Protein AF-A0A7S7RA97-F1 (afdb_monomer)

Organism: NCBI:txid1532552

Mean predicted aligned error: 6.51 Å

Radius of gyration: 12.4 Å; Cα contacts (8 Å, |Δi|>4): 94; chains: 1; bounding box: 26×27×34 Å

pLDDT: mean 78.32, std 9.21, range [55.59, 89.31]

Structure (mmCIF, N/CA/C/O backbone):
data_AF-A0A7S7RA97-F1
#
_entry.id   AF-A0A7S7RA97-F1
#
loop_
_atom_site.group_PDB
_atom_site.id
_atom_site.type_symbol
_atom_site.label_atom_id
_atom_site.label_alt_id
_atom_site.label_comp_id
_atom_site.label_asym_id
_atom_site.label_entity_id
_atom_site.label_seq_id
_atom_site.pdbx_PDB_ins_code
_atom_site.Cartn_x
_atom_site.Cartn_y
_atom_site.Cartn_z
_atom_site.occupancy
_atom_site.B_iso_or_equiv
_atom_site.auth_seq_id
_atom_site.auth_comp_id
_atom_site.auth_asym_id
_atom_site.auth_atom_id
_atom_site.pdbx_PDB_model_num
ATOM 1 N N . MET A 1 1 ? -9.928 4.735 8.825 1.00 70.75 1 MET A N 1
ATOM 2 C CA . MET A 1 1 ? -9.481 5.817 7.896 1.00 70.75 1 MET A CA 1
ATOM 3 C C . MET A 1 1 ? -8.030 5.693 7.416 1.00 70.75 1 MET A C 1
ATOM 5 O O . MET A 1 1 ? -7.790 5.970 6.248 1.00 70.75 1 MET A O 1
ATOM 9 N N . ILE A 1 2 ? -7.065 5.274 8.247 1.00 80.00 2 ILE A N 1
ATOM 10 C CA . ILE A 1 2 ? -5.636 5.212 7.862 1.00 80.00 2 ILE A CA 1
ATOM 11 C C . ILE A 1 2 ? -5.374 4.358 6.601 1.00 80.00 2 ILE A C 1
ATOM 13 O O . ILE A 1 2 ? -4.651 4.777 5.702 1.00 80.00 2 ILE A O 1
ATOM 17 N N . VAL A 1 3 ? -6.053 3.211 6.478 1.00 79.69 3 VAL A N 1
ATOM 18 C CA . VAL A 1 3 ? -5.917 2.282 5.341 1.00 79.69 3 VAL A CA 1
ATOM 19 C C . VAL A 1 3 ? -6.406 2.894 4.028 1.00 79.69 3 VAL A C 1
ATOM 21 O O . VAL A 1 3 ? -5.863 2.590 2.973 1.00 79.69 3 VAL A O 1
ATOM 24 N N . LEU A 1 4 ? -7.381 3.807 4.080 1.00 83.75 4 LEU A N 1
ATOM 25 C CA . LEU A 1 4 ? -7.856 4.531 2.901 1.00 83.75 4 LEU A CA 1
ATOM 26 C C . LEU A 1 4 ? -6.782 5.475 2.356 1.00 83.75 4 LEU A C 1
ATOM 28 O O . LEU A 1 4 ? -6.524 5.489 1.157 1.00 83.75 4 LEU A O 1
ATOM 32 N N . ILE A 1 5 ? -6.136 6.233 3.244 1.00 84.75 5 ILE A N 1
ATOM 33 C CA . ILE A 1 5 ? -5.075 7.179 2.877 1.00 84.75 5 ILE A CA 1
ATOM 34 C C . ILE A 1 5 ? -3.862 6.415 2.342 1.00 84.75 5 ILE A C 1
ATOM 36 O O . ILE A 1 5 ? -3.351 6.744 1.276 1.00 84.75 5 ILE A O 1
ATOM 40 N N . MET A 1 6 ? -3.445 5.349 3.030 1.00 85.31 6 MET A N 1
ATOM 41 C CA . MET A 1 6 ? -2.357 4.491 2.552 1.00 85.31 6 MET A CA 1
ATOM 42 C C . MET A 1 6 ? -2.707 3.829 1.213 1.00 85.31 6 MET A C 1
ATOM 44 O O . MET A 1 6 ? -1.859 3.761 0.329 1.00 85.31 6 MET A O 1
ATOM 48 N N . GLY A 1 7 ? -3.963 3.411 1.027 1.00 85.69 7 GLY A N 1
ATOM 49 C CA . GLY A 1 7 ? -4.474 2.880 -0.235 1.00 85.69 7 GLY A CA 1
ATOM 50 C C . GLY A 1 7 ? -4.420 3.887 -1.381 1.00 85.69 7 GLY A C 1
ATOM 51 O O . GLY A 1 7 ? -3.987 3.537 -2.474 1.00 85.69 7 GLY A O 1
ATOM 52 N N . LEU A 1 8 ? -4.784 5.148 -1.133 1.00 85.94 8 LEU A N 1
ATOM 53 C CA . LEU A 1 8 ? -4.658 6.240 -2.107 1.00 85.94 8 LEU A CA 1
ATOM 54 C C . LEU A 1 8 ? -3.198 6.514 -2.482 1.00 85.94 8 LEU A C 1
ATOM 56 O O . LEU A 1 8 ? -2.875 6.612 -3.664 1.00 85.94 8 LEU A O 1
ATOM 60 N N . VAL A 1 9 ? -2.308 6.598 -1.490 1.00 84.50 9 VAL A N 1
ATOM 61 C CA . VAL A 1 9 ? -0.865 6.786 -1.717 1.00 84.50 9 VAL A CA 1
ATOM 62 C C . VAL A 1 9 ? -0.301 5.615 -2.525 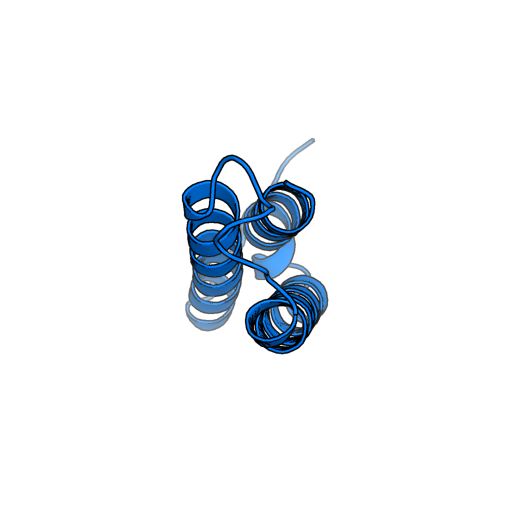1.00 84.50 9 VAL A C 1
ATOM 64 O O . VAL A 1 9 ? 0.434 5.813 -3.489 1.00 84.50 9 VAL A O 1
ATOM 67 N N . SER A 1 10 ? -0.697 4.391 -2.188 1.00 84.88 10 SER A N 1
ATOM 68 C CA . SER A 1 10 ? -0.349 3.191 -2.943 1.00 84.88 10 SER A CA 1
ATOM 69 C C . SER A 1 10 ? -0.920 3.198 -4.363 1.00 84.88 10 SER A C 1
ATOM 71 O O . SER A 1 10 ? -0.242 2.760 -5.280 1.00 84.88 10 SER A O 1
ATOM 73 N N . PHE A 1 11 ? -2.123 3.706 -4.592 1.00 83.50 11 PHE A N 1
ATOM 74 C CA . PHE A 1 11 ? -2.679 3.790 -5.940 1.00 83.50 11 PHE A CA 1
ATOM 75 C C . PHE A 1 11 ? -1.907 4.785 -6.819 1.00 83.50 11 PHE A C 1
ATOM 77 O O . PHE A 1 11 ? -1.543 4.457 -7.945 1.00 83.50 11 PHE A O 1
ATOM 84 N N . LEU A 1 12 ? -1.606 5.971 -6.282 1.00 84.00 12 LEU A N 1
ATOM 85 C CA . LEU A 1 12 ? -0.918 7.042 -7.008 1.00 84.00 12 LEU A CA 1
ATOM 86 C C . LEU A 1 12 ? 0.560 6.728 -7.266 1.00 84.00 12 LEU A C 1
ATOM 88 O O 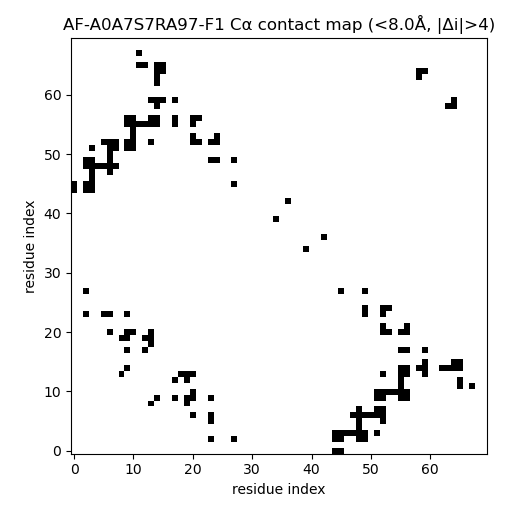. LEU A 1 12 ? 1.065 6.955 -8.362 1.00 84.00 12 LEU A O 1
ATOM 92 N N . PHE A 1 13 ? 1.259 6.204 -6.257 1.00 79.88 13 PHE A N 1
ATOM 93 C CA . PHE A 1 13 ? 2.710 6.004 -6.306 1.00 79.88 13 PHE A CA 1
ATOM 94 C C . PHE A 1 13 ? 3.123 4.541 -6.457 1.00 79.88 13 PHE A C 1
ATOM 96 O O . PHE A 1 13 ? 4.258 4.268 -6.839 1.00 79.88 13 PHE A O 1
ATOM 103 N N . GLY A 1 14 ? 2.230 3.590 -6.199 1.00 72.12 14 GLY A N 1
ATOM 104 C CA . GLY A 1 14 ? 2.487 2.154 -6.322 1.00 72.12 14 GLY A CA 1
ATOM 105 C C . GLY A 1 14 ? 2.879 1.666 -7.713 1.00 72.12 14 GLY A C 1
ATOM 106 O O . GLY A 1 14 ? 3.744 0.796 -7.789 1.00 72.12 14 GLY A O 1
ATOM 107 N N . PRO A 1 15 ? 2.355 2.241 -8.813 1.00 74.81 15 PRO A N 1
ATOM 108 C CA . PRO A 1 15 ? 2.841 1.932 -10.155 1.00 74.81 15 PRO A CA 1
ATOM 109 C C . PRO A 1 15 ? 4.317 2.284 -10.381 1.00 74.81 15 PRO A C 1
ATOM 111 O O . PRO A 1 15 ? 4.948 1.729 -11.274 1.00 74.81 15 PRO A O 1
ATOM 114 N N . ARG A 1 16 ? 4.887 3.189 -9.575 1.00 75.31 16 ARG A N 1
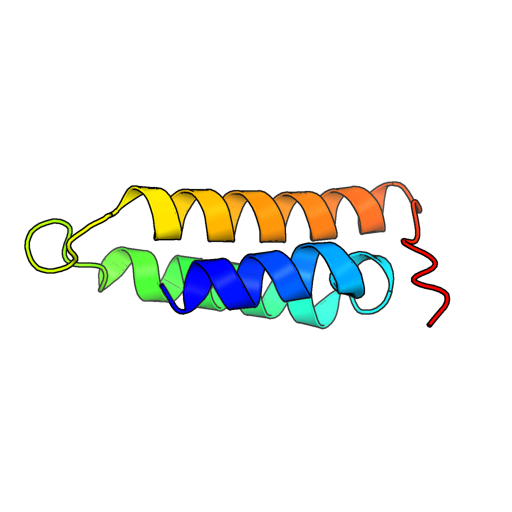ATOM 115 C CA . ARG A 1 16 ? 6.314 3.547 -9.601 1.00 75.31 16 ARG A CA 1
ATOM 116 C C . ARG A 1 16 ? 7.108 2.836 -8.502 1.00 75.31 16 ARG A C 1
ATOM 118 O O . ARG A 1 16 ? 8.232 2.403 -8.728 1.00 75.31 16 ARG A O 1
ATOM 125 N N . PHE A 1 17 ? 6.515 2.698 -7.320 1.00 79.81 17 PHE A N 1
ATOM 126 C CA . PHE A 1 17 ? 7.106 2.105 -6.126 1.00 79.81 17 PHE A CA 1
ATOM 127 C C . PHE A 1 17 ? 6.228 0.954 -5.625 1.00 79.81 17 PHE A C 1
ATOM 129 O O . PHE A 1 17 ? 5.507 1.092 -4.635 1.00 79.81 17 PHE A O 1
ATOM 136 N N . VAL A 1 18 ? 6.306 -0.207 -6.286 1.00 79.00 18 VAL A N 1
ATOM 137 C CA . VAL A 1 18 ? 5.424 -1.357 -5.994 1.00 79.00 18 VAL A CA 1
ATOM 138 C C . VAL A 1 18 ? 5.480 -1.813 -4.533 1.00 79.00 18 VAL A C 1
ATOM 140 O O . VAL A 1 18 ? 4.496 -2.312 -3.990 1.00 79.00 18 VAL A O 1
ATOM 143 N N . ILE A 1 19 ? 6.619 -1.578 -3.876 1.00 78.69 19 ILE A N 1
ATOM 144 C CA . ILE A 1 19 ? 6.854 -1.862 -2.458 1.00 78.69 19 ILE A CA 1
ATOM 145 C C . ILE A 1 19 ? 5.785 -1.191 -1.581 1.00 78.69 19 ILE A C 1
ATOM 147 O O . ILE A 1 19 ? 5.292 -1.815 -0.643 1.00 78.69 19 ILE A O 1
ATOM 151 N N . ILE A 1 20 ? 5.361 0.034 -1.914 1.00 82.25 20 ILE A N 1
ATOM 152 C CA . ILE A 1 20 ? 4.332 0.771 -1.164 1.00 82.25 20 ILE A CA 1
ATOM 153 C C . ILE A 1 20 ? 2.989 0.036 -1.234 1.00 82.25 20 ILE A C 1
ATOM 155 O O . ILE A 1 20 ? 2.314 -0.113 -0.213 1.00 82.25 20 ILE A O 1
ATOM 159 N N . SER A 1 21 ? 2.616 -0.480 -2.408 1.00 81.69 21 SER A N 1
ATOM 160 C CA . SER A 1 21 ? 1.378 -1.248 -2.575 1.00 81.69 21 SER A CA 1
ATOM 161 C C . SER A 1 21 ? 1.409 -2.581 -1.853 1.00 81.69 21 SER A C 1
ATOM 163 O O . SER A 1 21 ? 0.448 -2.923 -1.167 1.00 81.69 21 SER A O 1
ATOM 165 N N . VAL A 1 22 ? 2.5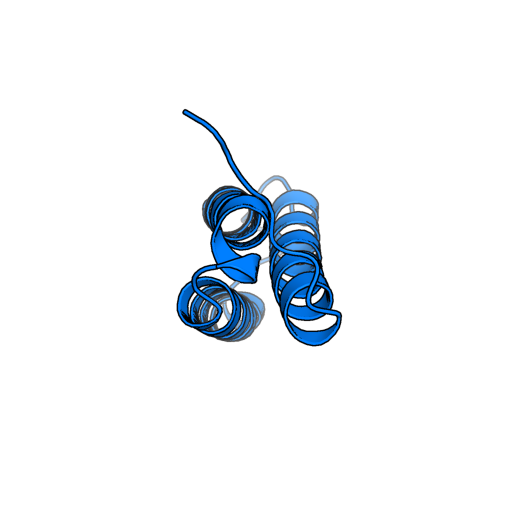24 -3.307 -1.934 1.00 85.25 22 VAL A N 1
ATOM 166 C CA . VAL A 1 22 ? 2.681 -4.593 -1.240 1.00 85.25 22 VAL A CA 1
ATOM 167 C C . VAL A 1 22 ? 2.584 -4.408 0.276 1.00 85.25 22 VAL A C 1
ATOM 169 O O . VAL A 1 22 ? 1.813 -5.110 0.930 1.00 85.25 22 VAL A O 1
ATOM 172 N N . ILE A 1 23 ? 3.299 -3.426 0.835 1.00 86.31 23 ILE A N 1
ATOM 173 C CA . ILE A 1 23 ? 3.265 -3.137 2.276 1.00 86.31 23 ILE A CA 1
ATOM 174 C C . ILE A 1 23 ? 1.860 -2.714 2.708 1.00 86.31 23 ILE A C 1
ATOM 176 O O . ILE A 1 23 ? 1.374 -3.185 3.734 1.00 86.31 23 ILE A O 1
ATOM 180 N N . THR A 1 24 ? 1.179 -1.879 1.920 1.00 86.31 24 THR A N 1
ATOM 181 C CA . THR A 1 24 ? -0.179 -1.413 2.242 1.00 86.31 24 THR A CA 1
ATOM 182 C C . THR A 1 24 ? -1.188 -2.562 2.246 1.00 86.31 24 THR A C 1
ATOM 184 O O . THR A 1 24 ? -2.027 -2.629 3.143 1.00 86.31 24 THR A O 1
ATOM 187 N N . ILE A 1 25 ? -1.090 -3.502 1.300 1.00 86.56 25 ILE A N 1
ATOM 188 C CA . ILE A 1 25 ? -1.953 -4.693 1.260 1.00 86.56 25 ILE A CA 1
ATOM 189 C C . ILE A 1 25 ? -1.668 -5.609 2.453 1.00 86.56 25 ILE A C 1
ATOM 191 O O . ILE A 1 25 ? -2.611 -6.044 3.110 1.00 86.56 25 ILE A O 1
ATOM 195 N N . ILE A 1 26 ? -0.397 -5.873 2.775 1.00 87.38 26 ILE A N 1
ATOM 196 C CA . ILE A 1 26 ? -0.023 -6.697 3.937 1.00 87.38 26 ILE A CA 1
ATOM 197 C C . ILE A 1 26 ? -0.525 -6.050 5.229 1.00 87.38 26 ILE A C 1
ATOM 199 O O . ILE A 1 26 ? -1.154 -6.715 6.048 1.00 87.38 26 ILE A O 1
ATOM 203 N N . PHE A 1 27 ? -0.305 -4.747 5.397 1.00 85.50 27 PHE A N 1
ATOM 204 C CA . PHE A 1 27 ? -0.772 -4.003 6.560 1.00 85.50 27 PHE A CA 1
ATOM 205 C C . PHE A 1 27 ? -2.301 -4.016 6.660 1.00 85.50 27 PHE A C 1
ATOM 207 O O . PHE A 1 27 ? -2.844 -4.276 7.734 1.00 85.50 27 PHE A O 1
ATOM 214 N N . GLY A 1 28 ? -3.003 -3.828 5.539 1.00 84.62 28 GLY A N 1
ATOM 215 C CA . GLY A 1 28 ? -4.451 -3.997 5.451 1.00 84.62 28 GLY A CA 1
ATOM 216 C C . GLY A 1 28 ? -4.886 -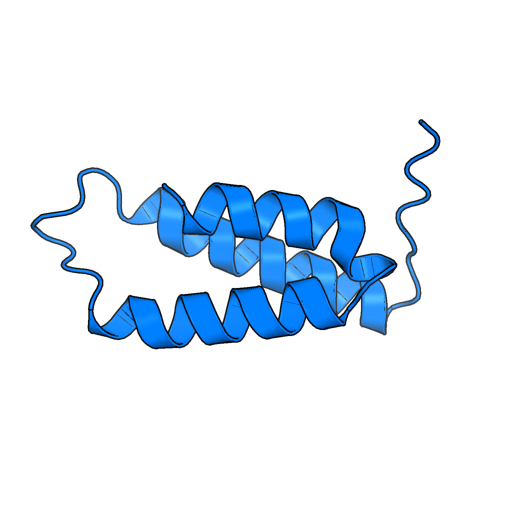5.402 5.875 1.00 84.62 28 GLY A C 1
ATOM 217 O O . GLY A 1 28 ? -5.738 -5.543 6.740 1.00 84.62 28 GLY A O 1
ATOM 218 N N . LEU A 1 29 ? -4.261 -6.460 5.362 1.00 84.12 29 LEU A 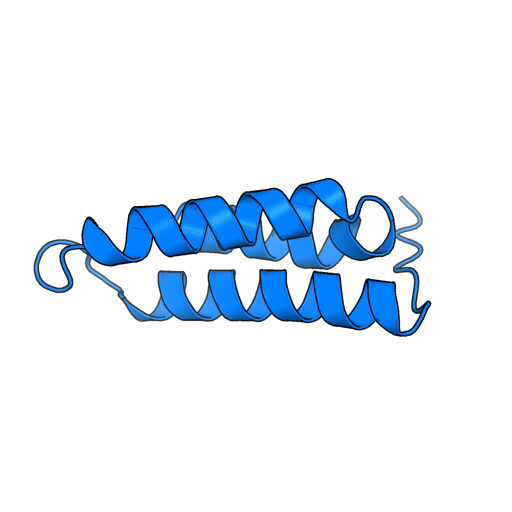N 1
ATOM 219 C CA . LEU A 1 29 ? -4.598 -7.844 5.718 1.00 84.12 29 LEU A CA 1
ATOM 220 C C . LEU A 1 29 ? -4.301 -8.193 7.181 1.00 84.12 29 LEU A C 1
ATOM 222 O O . LEU A 1 29 ? -5.039 -8.968 7.781 1.00 84.12 29 LEU A O 1
ATOM 226 N N . LEU A 1 30 ? -3.254 -7.633 7.783 1.00 83.94 30 LEU A N 1
ATOM 227 C CA . LEU A 1 30 ? -3.000 -7.803 9.216 1.00 83.94 30 LEU A CA 1
ATOM 228 C C . LEU A 1 30 ? -4.052 -7.063 10.044 1.00 83.94 30 LEU A C 1
ATOM 230 O O . LEU A 1 30 ? -4.573 -7.599 11.021 1.00 83.94 30 LEU A O 1
ATOM 234 N N . THR A 1 31 ? -4.411 -5.860 9.603 1.00 80.75 31 THR A N 1
ATOM 235 C CA . THR A 1 31 ? -5.391 -5.020 10.288 1.00 80.75 31 THR A CA 1
ATOM 236 C C . THR A 1 31 ? -6.805 -5.577 10.144 1.00 80.75 31 THR A C 1
ATOM 238 O O . THR A 1 31 ? -7.588 -5.405 11.063 1.00 80.75 31 THR A O 1
ATOM 241 N N . ILE A 1 32 ? -7.143 -6.323 9.080 1.00 76.56 32 ILE A N 1
ATOM 242 C CA . ILE A 1 32 ? -8.509 -6.842 8.855 1.00 76.56 32 ILE A CA 1
ATOM 243 C C . ILE A 1 32 ? -8.993 -7.773 9.974 1.00 76.56 32 ILE A C 1
ATOM 245 O O . ILE A 1 32 ? -10.192 -7.856 10.220 1.00 76.56 32 ILE A O 1
ATOM 249 N N . ARG A 1 33 ? -8.071 -8.475 10.651 1.00 68.44 33 ARG A N 1
ATOM 250 C CA . ARG A 1 33 ? -8.393 -9.354 11.789 1.00 68.44 33 ARG A CA 1
ATOM 251 C C . ARG A 1 33 ? -8.616 -8.568 13.076 1.00 68.44 33 ARG A C 1
ATOM 253 O O . ARG A 1 33 ? -9.364 -9.024 13.931 1.00 68.44 33 ARG A O 1
ATOM 260 N N . THR A 1 34 ? -7.963 -7.419 13.201 1.00 70.31 34 THR A N 1
ATOM 261 C CA . THR A 1 34 ? -8.069 -6.502 14.344 1.00 70.31 34 THR A CA 1
ATOM 262 C C . THR A 1 34 ? -9.149 -5.439 14.126 1.00 70.31 34 THR A C 1
ATOM 264 O O . THR A 1 34 ? -9.536 -4.759 15.069 1.00 70.31 34 THR A O 1
ATOM 267 N N . PHE A 1 35 ? -9.627 -5.295 12.887 1.00 65.75 35 PHE A N 1
ATOM 268 C CA . PHE A 1 35 ? -10.640 -4.337 12.471 1.00 65.75 35 PHE A CA 1
ATOM 269 C C . PHE A 1 35 ? -11.987 -4.744 13.065 1.00 65.75 35 PHE A C 1
ATOM 271 O O . PHE A 1 35 ? -12.696 -5.612 12.544 1.00 65.75 35 PHE A O 1
ATOM 278 N N . ASP A 1 36 ? -12.329 -4.133 14.192 1.00 64.31 36 ASP A N 1
ATOM 279 C CA . ASP A 1 36 ? -13.608 -4.353 14.839 1.00 64.31 36 ASP A CA 1
ATOM 280 C C . ASP A 1 36 ? -14.695 -3.571 14.096 1.00 64.31 36 ASP A C 1
ATOM 282 O O . ASP A 1 36 ? -14.880 -2.365 14.273 1.00 64.31 36 ASP A O 1
ATOM 286 N N . LYS A 1 37 ? -15.451 -4.300 13.270 1.00 60.72 37 LYS A N 1
ATOM 287 C CA . LYS A 1 37 ? -16.601 -3.798 12.504 1.00 60.72 37 LYS A CA 1
ATOM 288 C C . LYS A 1 37 ? -17.649 -3.066 13.355 1.00 60.72 37 LYS A C 1
ATOM 290 O O . LYS A 1 37 ? -18.484 -2.384 12.769 1.00 60.72 37 LYS A O 1
ATOM 295 N N . LYS A 1 38 ? -17.663 -3.257 14.681 1.00 58.66 38 LYS A N 1
ATOM 296 C CA . LYS A 1 38 ? -18.590 -2.583 15.604 1.00 58.66 38 LYS A CA 1
ATOM 297 C C . LYS A 1 38 ? -18.043 -1.284 16.193 1.00 58.66 38 LYS A C 1
ATOM 299 O O . L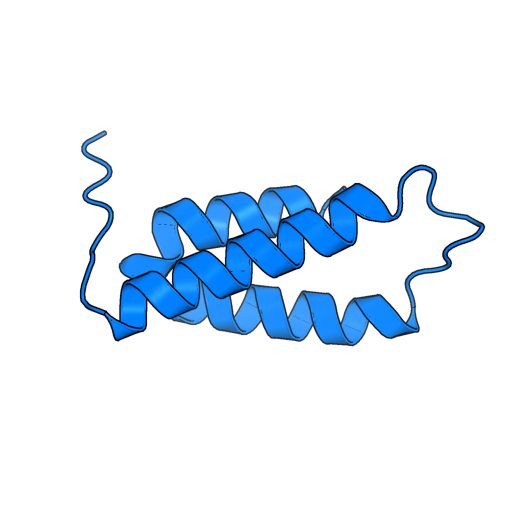YS A 1 38 ? -18.844 -0.451 16.601 1.00 58.66 38 LYS A O 1
ATOM 304 N N . THR A 1 39 ? -16.723 -1.129 16.254 1.00 61.25 39 THR A N 1
ATOM 305 C CA . THR A 1 39 ? -16.061 0.021 16.891 1.00 61.25 39 THR A CA 1
ATOM 306 C C . THR A 1 39 ? -15.629 1.065 15.857 1.00 61.25 39 THR A C 1
ATOM 308 O O . THR A 1 39 ? -15.518 2.246 16.173 1.00 61.25 39 THR A O 1
ATOM 311 N N . GLU A 1 40 ? -15.422 0.656 14.603 1.00 60.12 40 GLU A N 1
ATOM 312 C CA . GLU A 1 40 ? -15.005 1.554 13.529 1.00 60.12 40 GLU A CA 1
ATOM 313 C C . GLU A 1 40 ? -16.210 2.047 12.709 1.00 60.12 40 GLU A C 1
ATOM 315 O O . GLU A 1 40 ? -16.833 1.283 11.974 1.00 60.12 40 GLU A O 1
ATOM 320 N N . ASP A 1 41 ? -16.508 3.347 12.823 1.00 62.88 41 ASP A N 1
ATOM 321 C CA . ASP A 1 41 ? -17.710 4.023 12.294 1.00 62.88 41 ASP A CA 1
ATOM 322 C C . ASP A 1 41 ? -18.028 3.728 10.817 1.00 62.88 41 ASP A C 1
ATOM 324 O O . ASP A 1 41 ? -19.189 3.744 10.407 1.00 62.88 41 ASP A O 1
ATOM 328 N N . ASN A 1 42 ? -17.008 3.472 9.984 1.00 70.81 42 ASN A N 1
ATOM 329 C CA . ASN A 1 42 ? -17.216 3.196 8.565 1.00 70.81 42 ASN A CA 1
ATOM 330 C C . ASN A 1 42 ? -16.295 2.088 8.010 1.00 70.81 42 ASN A C 1
ATOM 332 O O . ASN A 1 42 ? -15.191 2.385 7.519 1.00 70.81 42 ASN A O 1
ATOM 336 N N . PRO A 1 43 ? -16.764 0.823 7.983 1.00 76.38 43 PRO A N 1
ATOM 337 C CA . PRO A 1 43 ? -16.003 -0.308 7.451 1.00 76.38 43 PRO A CA 1
ATOM 338 C C . PRO A 1 43 ? -15.716 -0.185 5.949 1.00 76.38 43 PRO A C 1
ATOM 340 O O . PRO A 1 43 ? -14.750 -0.767 5.456 1.00 76.38 43 PRO A O 1
ATOM 343 N N . TRP A 1 44 ? -16.498 0.604 5.207 1.00 79.56 44 TRP A N 1
ATOM 344 C CA . TRP A 1 44 ? -16.285 0.801 3.772 1.00 79.56 44 TRP A CA 1
ATOM 345 C C . TRP A 1 44 ? -14.964 1.498 3.470 1.00 79.56 44 TRP A C 1
ATOM 347 O O . TRP A 1 44 ? -14.303 1.147 2.496 1.00 79.56 44 TRP A O 1
ATOM 357 N N . THR A 1 45 ? -14.530 2.426 4.328 1.00 83.69 45 THR A N 1
ATOM 358 C CA . THR A 1 45 ? -13.258 3.145 4.130 1.00 83.69 45 THR A CA 1
ATOM 359 C C . THR A 1 45 ? -12.060 2.199 4.101 1.00 83.69 45 THR A C 1
ATOM 361 O O . THR A 1 45 ? -11.111 2.411 3.349 1.00 83.69 45 THR A O 1
ATOM 364 N N . PHE A 1 46 ? -12.122 1.122 4.879 1.00 83.94 46 PHE A N 1
ATOM 365 C CA . PHE A 1 46 ? -11.087 0.105 4.927 1.00 83.94 46 PHE A CA 1
ATOM 366 C C . PHE A 1 46 ? -11.059 -0.735 3.645 1.00 83.94 46 PHE A C 1
ATOM 368 O O . PHE A 1 46 ? -10.007 -0.872 3.019 1.00 83.94 46 PHE A O 1
ATOM 375 N N . TYR A 1 47 ? -12.220 -1.238 3.212 1.00 84.69 47 TYR A N 1
ATOM 376 C CA . TYR A 1 47 ? -1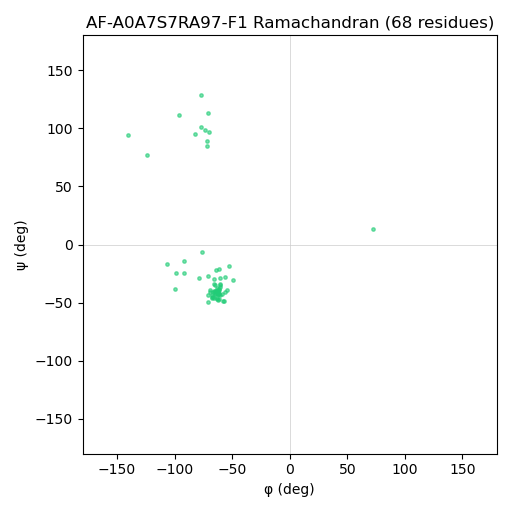2.330 -2.035 1.987 1.00 84.69 47 TYR A CA 1
ATOM 377 C C . TYR A 1 47 ? -11.933 -1.239 0.739 1.00 84.69 47 TYR A C 1
ATOM 379 O O . TYR A 1 47 ? -11.224 -1.761 -0.120 1.00 84.69 47 TYR A O 1
ATOM 387 N N . ILE A 1 48 ? -12.328 0.036 0.663 1.00 88.62 48 ILE A N 1
ATOM 388 C CA . ILE A 1 48 ? -11.965 0.927 -0.446 1.00 88.62 48 ILE A CA 1
ATOM 389 C C . ILE A 1 48 ? -10.449 1.166 -0.473 1.00 88.62 48 ILE A C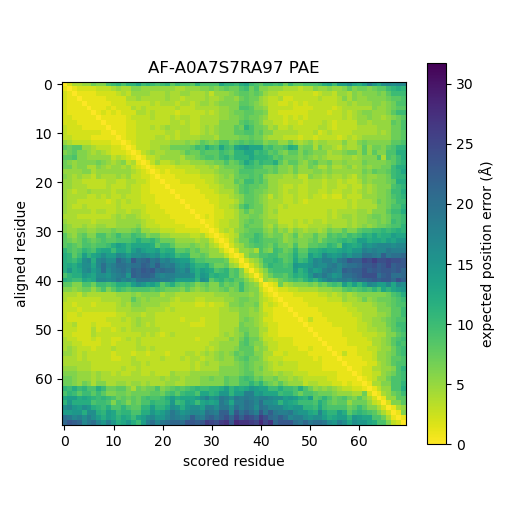 1
ATOM 391 O O . ILE A 1 48 ? -9.843 1.079 -1.539 1.00 88.62 48 ILE A O 1
ATOM 395 N N . GLY A 1 49 ? -9.810 1.392 0.681 1.00 87.19 49 GLY A N 1
ATOM 396 C CA . GLY A 1 49 ? -8.350 1.525 0.767 1.00 87.19 49 GLY A CA 1
ATOM 397 C C . GLY A 1 49 ? -7.599 0.292 0.258 1.00 87.19 49 GLY A C 1
ATOM 398 O O . GLY A 1 49 ? -6.648 0.408 -0.514 1.00 87.19 49 GLY A O 1
ATOM 399 N N . LEU A 1 50 ? -8.072 -0.901 0.621 1.00 87.81 50 LEU A N 1
ATOM 400 C CA . LEU A 1 50 ? -7.521 -2.172 0.138 1.00 87.81 50 LEU A CA 1
ATOM 401 C C . LEU A 1 50 ? -7.722 -2.367 -1.373 1.00 87.81 50 LEU A C 1
ATOM 403 O O . LEU A 1 50 ? -6.810 -2.833 -2.063 1.00 87.81 50 LEU A O 1
ATOM 407 N N . ALA A 1 51 ? -8.886 -1.980 -1.900 1.00 89.31 51 ALA A N 1
ATOM 408 C CA . ALA A 1 51 ? -9.173 -2.027 -3.332 1.00 89.31 51 ALA A CA 1
ATOM 409 C C . ALA A 1 51 ? -8.277 -1.063 -4.132 1.00 89.31 51 ALA A C 1
ATOM 411 O O . ALA A 1 51 ? -7.758 -1.434 -5.187 1.00 89.31 51 ALA A O 1
ATOM 412 N N . LEU A 1 52 ? -8.034 0.142 -3.611 1.00 88.06 52 LEU A N 1
ATOM 413 C CA . LEU A 1 52 ? -7.113 1.124 -4.194 1.00 88.06 52 LEU A CA 1
ATOM 414 C C . LEU A 1 52 ? -5.672 0.605 -4.220 1.00 88.06 52 LEU A C 1
ATOM 416 O O . LEU A 1 52 ? -5.026 0.655 -5.267 1.00 88.06 52 LEU A O 1
ATOM 420 N N . ALA A 1 53 ? -5.197 0.027 -3.114 1.00 86.75 53 ALA A N 1
ATOM 421 C CA . ALA A 1 53 ? -3.855 -0.548 -3.054 1.00 86.75 53 ALA A CA 1
ATOM 422 C C . ALA A 1 53 ? -3.677 -1.713 -4.043 1.00 86.75 53 ALA A C 1
ATOM 424 O O . ALA A 1 53 ? -2.673 -1.804 -4.755 1.00 86.75 53 ALA A O 1
ATOM 425 N N . SER A 1 54 ? -4.697 -2.570 -4.148 1.00 87.31 54 SER A N 1
ATOM 426 C CA . SER A 1 54 ? -4.739 -3.669 -5.121 1.00 87.31 54 SER A CA 1
ATOM 427 C C . SER A 1 54 ? -4.737 -3.154 -6.563 1.00 87.31 54 SER A C 1
ATOM 429 O O . SER A 1 54 ? -4.048 -3.707 -7.418 1.00 87.31 54 SER A O 1
ATOM 431 N N . SER A 1 55 ? -5.448 -2.057 -6.829 1.00 86.94 55 SER A N 1
ATOM 432 C CA . SER A 1 55 ? -5.477 -1.405 -8.143 1.00 86.94 55 SER A CA 1
ATOM 433 C C . SER A 1 55 ? -4.117 -0.803 -8.509 1.00 86.94 55 SER A C 1
ATOM 435 O O . SER A 1 55 ? -3.660 -0.981 -9.636 1.00 86.94 55 SER A O 1
ATOM 437 N N . GLY A 1 56 ? -3.420 -0.170 -7.559 1.00 83.56 56 GLY A N 1
ATOM 438 C CA . GLY A 1 56 ? -2.054 0.330 -7.761 1.00 83.56 56 GLY A CA 1
ATOM 439 C C . GLY A 1 56 ? -1.059 -0.786 -8.095 1.00 83.56 56 GLY A C 1
ATOM 440 O O . GLY A 1 56 ? -0.207 -0.626 -8.968 1.00 83.56 56 GLY A O 1
ATOM 441 N N . LEU A 1 57 ? -1.197 -1.949 -7.450 1.00 84.00 57 LEU A N 1
ATOM 442 C CA . LEU A 1 57 ? -0.392 -3.135 -7.758 1.00 84.00 57 LEU A CA 1
ATOM 443 C C . LEU A 1 57 ? -0.746 -3.740 -9.129 1.00 84.00 57 LEU A C 1
ATOM 445 O O . LEU A 1 57 ? 0.144 -4.131 -9.880 1.00 84.00 57 LEU A O 1
ATOM 449 N N . TYR A 1 58 ? -2.029 -3.774 -9.492 1.00 85.12 58 TYR A N 1
ATOM 450 C CA . TYR A 1 58 ? -2.470 -4.224 -10.814 1.00 85.12 58 TYR A CA 1
ATOM 451 C C . TYR A 1 58 ? -1.920 -3.339 -11.945 1.00 85.12 58 TYR A C 1
ATOM 453 O O . TYR A 1 58 ? -1.440 -3.851 -12.959 1.00 85.12 58 TYR A O 1
ATOM 461 N N . LEU A 1 59 ? -1.937 -2.018 -11.757 1.00 84.12 59 LEU A N 1
ATOM 462 C CA . LEU A 1 59 ? -1.377 -1.053 -12.706 1.00 84.12 59 LEU A CA 1
ATOM 463 C C . LEU A 1 59 ? 0.133 -1.239 -12.896 1.00 84.12 59 LEU A C 1
ATOM 465 O O . LEU A 1 59 ? 0.599 -1.226 -14.035 1.00 84.12 59 LEU A O 1
ATOM 469 N N . PHE A 1 60 ? 0.872 -1.509 -11.811 1.00 80.75 60 PHE A N 1
ATOM 470 C CA . PHE A 1 60 ? 2.288 -1.881 -11.883 1.00 80.75 60 PHE A CA 1
ATOM 471 C C . PHE A 1 60 ? 2.511 -3.129 -12.751 1.00 80.75 60 PHE A C 1
ATOM 473 O O . PHE A 1 60 ? 3.345 -3.104 -13.653 1.00 80.75 60 PHE A O 1
ATOM 480 N N . ILE A 1 61 ? 1.738 -4.204 -12.535 1.00 80.75 61 ILE A N 1
ATOM 481 C CA . ILE A 1 61 ? 1.856 -5.454 -13.315 1.00 80.75 61 ILE A CA 1
ATOM 482 C C . ILE A 1 61 ? 1.586 -5.213 -14.805 1.00 80.75 61 ILE A C 1
ATOM 484 O O . ILE A 1 61 ? 2.225 -5.819 -15.663 1.00 80.75 61 ILE A O 1
ATOM 488 N N . LYS A 1 62 ? 0.640 -4.328 -15.130 1.00 84.38 62 LYS A N 1
ATOM 489 C CA . LYS A 1 62 ? 0.323 -3.957 -16.515 1.00 84.38 62 LYS A CA 1
ATOM 490 C C . LYS A 1 62 ? 1.341 -3.004 -17.153 1.00 84.38 62 LYS A C 1
ATOM 492 O O . LYS A 1 62 ? 1.222 -2.737 -18.345 1.00 84.38 62 LYS A O 1
ATOM 497 N N . GLY A 1 63 ? 2.313 -2.497 -16.395 1.00 74.38 63 GLY A N 1
ATOM 498 C CA . GLY A 1 63 ? 3.276 -1.503 -16.869 1.00 74.38 63 GLY A CA 1
ATOM 499 C C . GLY A 1 63 ? 2.678 -0.105 -17.063 1.00 74.38 63 GLY A C 1
ATOM 500 O O . GLY A 1 63 ? 3.314 0.744 -17.682 1.00 74.38 63 GLY A O 1
ATOM 501 N N . TYR A 1 64 ? 1.472 0.156 -16.544 1.00 77.81 64 TYR A N 1
ATOM 502 C CA . TYR A 1 64 ? 0.862 1.484 -16.577 1.00 77.81 64 TYR A CA 1
ATOM 503 C C . TYR A 1 64 ? 1.413 2.323 -15.430 1.00 77.81 64 TYR A C 1
ATOM 505 O O . TYR A 1 64 ? 0.918 2.269 -14.304 1.00 77.81 64 TYR A O 1
ATOM 513 N N . ILE A 1 65 ? 2.445 3.107 -15.720 1.00 68.44 65 ILE A N 1
ATOM 514 C CA . ILE A 1 65 ? 3.021 4.041 -14.757 1.00 68.44 65 ILE A CA 1
ATOM 515 C C . ILE A 1 65 ? 2.106 5.263 -14.669 1.00 68.44 65 ILE A C 1
ATOM 517 O O . ILE A 1 65 ? 1.762 5.874 -15.678 1.00 68.44 65 ILE A O 1
ATOM 521 N N . HIS A 1 66 ? 1.720 5.629 -13.449 1.00 65.19 66 HIS A N 1
ATOM 522 C CA . HIS A 1 66 ? 1.207 6.969 -13.198 1.00 65.19 66 HIS A CA 1
ATOM 523 C C . HIS A 1 66 ? 2.400 7.926 -13.229 1.00 65.19 66 HIS A C 1
ATOM 525 O O . HIS A 1 66 ? 3.144 8.033 -12.251 1.00 65.19 66 HIS A O 1
ATOM 531 N N . GLU A 1 67 ? 2.619 8.599 -14.359 1.00 64.38 67 GLU A N 1
ATOM 532 C CA . GLU A 1 67 ? 3.478 9.782 -14.383 1.00 64.38 67 GLU A CA 1
ATOM 533 C C . GLU A 1 67 ? 2.735 10.921 -13.691 1.00 64.38 67 GLU A C 1
ATOM 535 O O . GLU A 1 67 ? 2.043 11.729 -14.307 1.00 64.38 67 GLU A O 1
ATOM 540 N N . VAL A 1 68 ? 2.844 10.954 -12.363 1.00 60.09 68 VAL A N 1
ATOM 541 C CA . VAL A 1 68 ? 2.469 12.133 -11.588 1.00 60.09 68 VAL A CA 1
ATOM 542 C C . VAL A 1 68 ? 3.534 13.190 -11.871 1.00 60.09 68 VAL A C 1
ATOM 544 O O . VAL A 1 68 ? 4.575 13.229 -11.214 1.00 60.09 68 VAL A O 1
ATOM 547 N N . ILE A 1 69 ? 3.308 13.989 -12.912 1.00 57.06 69 ILE A N 1
ATOM 548 C CA . ILE A 1 69 ? 4.058 15.220 -13.158 1.00 57.06 69 ILE A CA 1
ATOM 549 C C . ILE A 1 69 ? 3.591 16.208 -12.083 1.00 57.06 69 ILE A C 1
ATOM 551 O O . ILE A 1 69 ? 2.410 16.551 -12.036 1.00 57.06 69 ILE A O 1
ATOM 555 N N . ILE A 1 70 ? 4.502 16.563 -11.174 1.00 55.59 70 ILE A N 1
ATOM 556 C CA . ILE A 1 70 ? 4.295 17.554 -10.106 1.00 55.59 70 ILE A CA 1
ATOM 557 C C . ILE A 1 70 ? 4.673 18.930 -10.641 1.00 55.59 70 ILE A C 1
ATOM 559 O O . ILE A 1 70 ? 5.747 19.014 -11.281 1.00 55.59 70 ILE A O 1
#

Foldseek 3Di:
DVLLVLLQVLLQCCLPVVVSLVVSLVVLVVCVVVPDPVPDPDPVSSVNSNVSSVNSNVCNVVSNHNPPPD

Solvent-accessible surface area (backbone atoms only — not comparable to full-atom values): 3679 Å² total; per-residue (Å²): 103,69,50,27,54,48,8,50,51,8,35,58,44,3,29,77,41,50,67,50,9,55,51,44,44,51,52,45,62,60,43,58,80,71,56,49,76,87,78,45,97,57,64,60,42,45,56,52,8,48,51,33,10,52,47,8,41,50,30,33,76,72,66,50,60,60,82,79,83,128

Secondary structure (DSSP, 8-state):
-HHHHHHHHHHHHTTT-HHHHHHHHHHHHHHHHH--TTTSS-HHHHHHHHHHHHHHHHHHHTT-------

Sequence (70 aa):
MIVLIMGLVSFLFGPRFVIISVITIIFGLLTIRTFDKKTEDNPWTFYIGLALASSGLYLFIKGYIHEVII